Protein AF-A0A5C6ZM69-F1 (afdb_monomer_lite)

Foldseek 3Di:
DPPPPPPCVPCVPDDDDDCVVVPPPVVVVVVVVVLVVVCVVPCVPDDPVCVVVSVVVVCLCVVCVVPVVCSVVVVVVCVVPPD

Sequence (83 aa):
MERIYTSEKKFLKLKQMTSEDGKNFKELHIHIMNIKGWLRGIHHHYSKEHMQNYLDEYHFRYNRRSNRDTIFDVLIRTMVHYK

Organism: NCBI:txid291179

Secondary structure (DSSP, 8-state):
--SSTTSTTT-TTPPP---GGGTTTHHHHHHHHHHHHHHHHH-SS--GGGHHHHHHHHHHHHHTTT-GGGHHHHHHHHHHT--

Radius of gyration: 16.9 Å; chains: 1; bounding box: 38×36×45 Å

Structure (mmCIF, N/CA/C/O backbone):
data_AF-A0A5C6ZM69-F1
#
_entry.id   AF-A0A5C6ZM69-F1
#
loop_
_atom_site.group_PDB
_atom_site.id
_atom_site.type_symbol
_atom_site.label_atom_id
_atom_site.label_alt_id
_atom_site.label_comp_id
_atom_site.label_asym_id
_atom_site.label_entity_id
_atom_site.label_seq_id
_atom_site.pdbx_PDB_ins_code
_atom_site.Cartn_x
_atom_site.Cartn_y
_atom_site.Cartn_z
_atom_site.occupancy
_atom_site.B_iso_or_equiv
_atom_site.auth_seq_id
_atom_site.auth_comp_id
_atom_site.auth_asym_id
_atom_site.auth_atom_id
_atom_site.pdbx_PDB_model_num
ATOM 1 N N . MET A 1 1 ? -9.629 21.768 13.329 1.00 41.56 1 MET A N 1
ATOM 2 C CA . MET A 1 1 ? -10.920 21.280 13.862 1.00 41.56 1 MET A CA 1
ATOM 3 C C . MET A 1 1 ? -11.967 20.966 12.782 1.00 41.56 1 MET A C 1
ATOM 5 O O . MET A 1 1 ? -12.9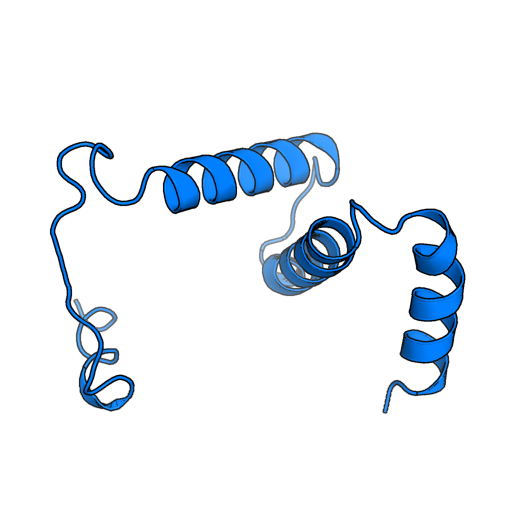75 20.377 13.128 1.00 41.56 1 MET A O 1
ATOM 9 N N . GLU A 1 2 ? -11.731 21.226 11.485 1.00 36.50 2 GLU A N 1
ATOM 10 C CA . GLU A 1 2 ? -12.747 20.985 10.430 1.00 36.50 2 GLU A CA 1
ATOM 11 C C . GLU A 1 2 ? -12.688 19.622 9.709 1.00 36.50 2 GLU A C 1
ATOM 13 O O . GLU A 1 2 ? -13.644 19.250 9.040 1.00 36.50 2 GLU A O 1
ATOM 18 N N . ARG A 1 3 ? -11.613 18.826 9.827 1.00 41.69 3 ARG A N 1
ATOM 19 C CA . ARG A 1 3 ? -11.491 17.578 9.033 1.00 41.69 3 ARG A CA 1
ATOM 20 C C . ARG A 1 3 ? -12.238 16.361 9.590 1.00 41.69 3 ARG A C 1
ATOM 22 O O . ARG A 1 3 ? -12.385 15.380 8.871 1.00 41.69 3 ARG A O 1
ATOM 29 N N . ILE A 1 4 ? -12.694 16.403 10.843 1.00 47.31 4 ILE A N 1
ATOM 30 C CA . ILE A 1 4 ? -13.329 15.248 11.506 1.00 47.31 4 ILE A CA 1
ATOM 31 C C . ILE A 1 4 ? -14.823 15.140 11.127 1.00 47.31 4 ILE A C 1
ATOM 33 O O . ILE A 1 4 ? -15.344 14.038 10.972 1.00 47.31 4 ILE A O 1
ATOM 37 N N . TYR A 1 5 ? -15.489 16.269 10.859 1.00 46.16 5 TYR A N 1
ATOM 38 C CA . TYR A 1 5 ? -16.944 16.340 10.658 1.00 46.16 5 TYR A CA 1
ATOM 39 C C . TYR A 1 5 ? -17.451 15.866 9.281 1.00 46.16 5 TYR A C 1
ATOM 41 O O . TYR A 1 5 ? -18.638 15.595 9.119 1.00 46.16 5 TYR A O 1
ATOM 49 N N . THR A 1 6 ? -16.583 15.713 8.276 1.00 43.47 6 THR A N 1
ATOM 50 C CA . THR A 1 6 ? -17.014 15.382 6.899 1.00 43.47 6 THR A CA 1
ATOM 51 C C . THR A 1 6 ? -17.311 13.885 6.678 1.00 43.47 6 THR A C 1
ATOM 53 O O . THR A 1 6 ? -17.870 13.516 5.645 1.00 43.47 6 THR A O 1
ATOM 56 N N . SER A 1 7 ? -16.979 12.994 7.623 1.00 55.31 7 SER A N 1
ATOM 57 C CA . SER A 1 7 ? -17.095 11.535 7.416 1.00 55.31 7 SER A CA 1
ATOM 58 C C . SER A 1 7 ? -18.506 10.957 7.617 1.00 55.31 7 SER A C 1
ATOM 60 O O . SER A 1 7 ? -18.857 9.966 6.975 1.00 55.31 7 SER A O 1
ATOM 62 N N . GLU A 1 8 ? -19.341 11.582 8.450 1.00 54.16 8 GLU A N 1
ATOM 63 C CA . GLU A 1 8 ? -20.586 10.962 8.930 1.00 54.16 8 GLU A CA 1
ATOM 64 C C . GLU A 1 8 ? -21.680 10.868 7.858 1.00 54.16 8 GLU A C 1
ATOM 66 O O . GLU A 1 8 ? -22.418 9.886 7.802 1.00 54.16 8 GLU A O 1
ATOM 71 N N . LYS A 1 9 ? -21.756 11.835 6.935 1.00 58.06 9 LYS A N 1
ATOM 72 C CA . LYS A 1 9 ? -22.804 11.850 5.896 1.00 58.06 9 LYS A CA 1
ATOM 73 C C . LYS A 1 9 ? -22.601 10.817 4.784 1.00 58.06 9 LYS A C 1
ATOM 75 O O . LYS A 1 9 ? -23.557 10.497 4.084 1.00 58.06 9 LYS A O 1
ATOM 80 N N . LYS A 1 10 ? -21.379 10.308 4.587 1.00 65.06 10 LYS A N 1
ATOM 81 C CA . LYS A 1 10 ? -21.033 9.470 3.421 1.00 65.06 10 LYS A CA 1
ATOM 82 C C . LYS A 1 10 ? -21.029 7.967 3.716 1.00 65.06 10 LYS A C 1
ATOM 84 O O . LYS A 1 10 ? -21.096 7.172 2.784 1.00 65.06 10 LYS A O 1
ATOM 89 N N . PHE A 1 11 ? -21.006 7.571 4.990 1.00 74.31 11 PHE A N 1
ATOM 90 C CA . PHE A 1 11 ? -20.935 6.168 5.402 1.00 74.31 11 PHE A CA 1
ATOM 91 C C . PHE A 1 11 ? -21.904 5.868 6.552 1.00 74.31 11 PHE A C 1
ATOM 93 O O . PHE A 1 11 ? -21.497 5.554 7.665 1.00 74.31 11 PHE A O 1
ATOM 100 N N . LEU A 1 12 ? -23.206 5.905 6.254 1.00 75.12 12 LEU A N 1
ATOM 101 C CA . LEU A 1 12 ? -24.307 5.718 7.217 1.00 75.12 12 LEU A CA 1
ATOM 102 C C . LEU A 1 12 ? -24.245 4.408 8.032 1.00 75.12 12 LEU A C 1
ATOM 104 O O . LEU A 1 12 ? -24.868 4.311 9.083 1.00 75.12 12 LEU A O 1
ATOM 108 N N . LYS A 1 13 ? -23.522 3.387 7.551 1.00 83.38 13 LYS A N 1
ATOM 109 C CA . LYS A 1 13 ? -23.374 2.078 8.218 1.00 83.38 13 LYS A CA 1
ATOM 110 C C . LYS A 1 13 ? -22.033 1.897 8.938 1.00 83.38 13 LYS A C 1
ATOM 112 O O . LYS A 1 13 ? -21.769 0.815 9.460 1.00 83.38 13 LYS A O 1
ATOM 117 N N . LEU A 1 14 ? -21.166 2.908 8.937 1.00 82.69 14 LEU A N 1
ATOM 118 C CA . LEU A 1 14 ? -19.842 2.801 9.537 1.00 82.69 14 LEU A CA 1
ATOM 119 C C . LEU A 1 14 ? -19.938 2.982 11.052 1.00 82.69 14 LEU A C 1
ATOM 121 O O . LEU A 1 14 ? -20.329 4.037 11.542 1.00 82.69 14 LEU A O 1
ATOM 125 N N . LYS A 1 15 ? -19.565 1.943 11.799 1.00 82.50 15 LYS A N 1
ATOM 126 C CA . LYS A 1 15 ? -19.428 2.022 13.254 1.00 82.50 15 LYS A CA 1
ATOM 127 C C . LYS A 1 15 ? -18.024 2.516 13.586 1.00 82.50 15 LYS A C 1
ATOM 129 O O . LYS A 1 15 ? -17.046 1.874 13.210 1.00 82.50 15 LYS A O 1
ATOM 134 N N . GLN A 1 16 ? -17.928 3.646 14.279 1.00 81.81 16 GLN A N 1
ATOM 135 C CA . GLN A 1 16 ? -16.665 4.107 14.848 1.00 81.81 16 GLN A CA 1
ATOM 136 C C . GLN A 1 16 ? -16.431 3.402 16.185 1.00 81.81 16 GLN A C 1
ATOM 138 O O . GLN A 1 16 ? -17.348 3.260 16.991 1.00 81.81 16 GLN A O 1
ATOM 143 N N . MET A 1 17 ? -15.201 2.959 16.416 1.00 86.31 17 MET A N 1
ATOM 144 C CA . MET A 1 17 ? -14.760 2.383 17.685 1.00 86.31 17 MET A CA 1
ATOM 145 C C . MET A 1 17 ? -13.360 2.904 18.000 1.00 86.31 17 MET A C 1
ATOM 147 O O . MET A 1 17 ? -12.609 3.280 17.096 1.00 86.31 17 MET A O 1
ATOM 151 N N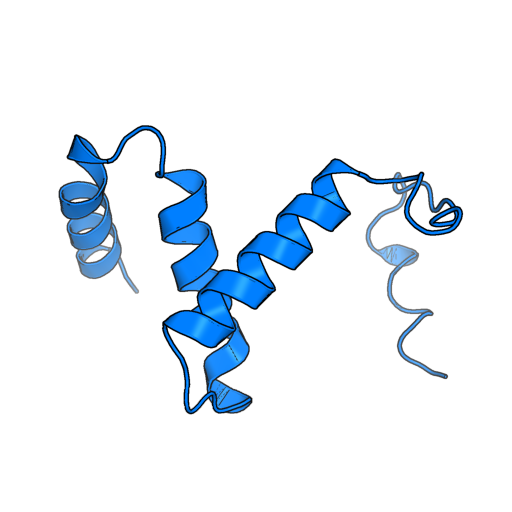 . THR A 1 18 ? -13.025 2.969 19.284 1.00 86.06 18 THR A N 1
ATOM 152 C CA . THR A 1 18 ? -11.715 3.433 19.743 1.00 86.06 18 THR A CA 1
ATOM 153 C C . THR A 1 18 ? -10.628 2.435 19.340 1.00 86.06 18 THR A C 1
ATOM 155 O O . THR A 1 18 ? -10.892 1.249 19.150 1.00 86.06 18 THR A O 1
ATOM 158 N N . SER A 1 19 ? -9.386 2.896 19.187 1.00 80.31 19 SER A N 1
ATOM 159 C CA . SER A 1 19 ? -8.274 2.014 18.804 1.00 80.31 19 SER A CA 1
ATOM 160 C C . SER A 1 19 ? -7.828 1.072 19.928 1.00 80.31 19 SER A C 1
ATOM 162 O O . SER A 1 19 ? -7.167 0.080 19.637 1.00 80.31 19 SER A O 1
ATOM 164 N N . GLU A 1 20 ? -8.167 1.374 21.188 1.00 89.62 20 GLU A N 1
ATOM 165 C CA . GLU A 1 20 ? -7.710 0.642 22.383 1.00 89.62 20 GLU A CA 1
ATOM 166 C C . GLU A 1 20 ? -6.198 0.361 22.353 1.00 89.62 20 GLU A C 1
ATOM 168 O O . GLU A 1 20 ? -5.769 -0.789 22.365 1.00 89.62 20 GLU A O 1
ATOM 173 N N . ASP A 1 21 ? -5.375 1.406 22.226 1.00 82.69 21 ASP A N 1
ATOM 174 C CA . ASP A 1 21 ? -3.910 1.292 22.090 1.00 82.69 21 ASP A CA 1
ATOM 175 C C . ASP A 1 21 ? -3.456 0.380 20.935 1.00 82.69 21 ASP A C 1
ATOM 177 O O . ASP A 1 21 ? -2.399 -0.248 20.969 1.00 82.69 21 ASP A O 1
ATOM 181 N N . GLY A 1 22 ? -4.279 0.292 19.891 1.00 77.06 22 GLY A N 1
ATOM 182 C CA . GLY A 1 22 ? -4.060 -0.568 18.732 1.00 77.06 22 GLY A CA 1
ATOM 183 C C . GLY A 1 22 ? -4.405 -2.041 18.950 1.00 77.06 22 GLY A C 1
ATOM 184 O O . GLY A 1 22 ? -4.103 -2.878 18.095 1.00 77.06 22 GLY A O 1
ATOM 185 N N . LYS A 1 23 ? -5.064 -2.380 20.068 1.00 85.94 23 LYS A N 1
ATOM 186 C CA . LYS A 1 23 ? -5.689 -3.698 20.265 1.00 85.94 23 LYS A CA 1
ATOM 187 C C . LYS A 1 23 ? -6.845 -3.900 19.292 1.00 85.94 23 LYS A C 1
ATOM 189 O O . LYS A 1 23 ? -7.011 -5.007 18.772 1.00 85.94 23 LYS A O 1
ATOM 194 N N . ASN A 1 24 ? -7.589 -2.832 19.010 1.00 89.12 24 ASN A N 1
ATOM 195 C CA . ASN A 1 24 ? -8.597 -2.819 17.963 1.00 89.12 24 ASN A CA 1
ATOM 196 C C . ASN A 1 24 ? -7.934 -2.604 16.596 1.00 89.12 24 ASN A C 1
ATOM 198 O O . ASN A 1 24 ? -6.936 -1.901 16.472 1.00 89.12 24 ASN A O 1
ATOM 202 N N . PHE A 1 25 ? -8.503 -3.214 15.552 1.00 88.56 25 PHE A N 1
ATOM 203 C CA . PHE A 1 25 ? -8.032 -3.096 14.163 1.00 88.56 25 PHE A CA 1
ATOM 204 C C . PHE A 1 25 ? -6.600 -3.602 13.895 1.00 88.56 25 PHE A C 1
ATOM 206 O O . PHE A 1 25 ? -5.857 -2.996 13.124 1.00 88.56 25 PHE A O 1
ATOM 213 N N . LYS A 1 26 ? -6.207 -4.743 14.475 1.00 90.94 26 LYS A N 1
ATOM 214 C CA . LYS A 1 26 ? -4.868 -5.346 14.285 1.00 90.94 26 LYS A CA 1
ATOM 215 C C . LYS A 1 26 ? -4.427 -5.426 12.818 1.00 90.94 26 LYS A C 1
ATOM 217 O O . LYS A 1 26 ? -3.318 -5.017 12.486 1.00 90.94 26 LYS A O 1
ATOM 222 N N . GLU A 1 27 ? -5.317 -5.871 11.935 1.00 91.31 27 GLU A N 1
ATOM 223 C CA . GLU A 1 27 ? -5.035 -5.962 10.496 1.00 91.31 27 GLU A CA 1
ATOM 224 C C . GLU A 1 27 ? -4.731 -4.598 9.869 1.00 91.31 27 GLU A C 1
ATOM 226 O O . GLU A 1 27 ? -3.823 -4.473 9.048 1.00 91.31 27 GLU A O 1
ATOM 231 N N . LEU A 1 28 ? -5.436 -3.547 10.297 1.00 90.94 28 LEU A N 1
ATOM 232 C CA . LEU A 1 28 ? -5.173 -2.184 9.843 1.00 90.94 28 LEU A CA 1
ATOM 233 C C . LEU A 1 28 ? -3.803 -1.704 10.326 1.00 90.94 28 LEU A C 1
ATOM 235 O O . LEU A 1 28 ? -3.060 -1.104 9.552 1.00 90.94 28 LEU A O 1
ATOM 239 N N . HIS A 1 29 ? -3.441 -1.994 11.577 1.00 91.12 29 HIS A N 1
ATOM 240 C CA . HIS A 1 29 ? -2.117 -1.669 12.105 1.00 91.12 29 HIS A CA 1
ATOM 241 C C . HIS A 1 29 ? -1.005 -2.350 11.304 1.00 91.12 29 HIS A C 1
ATOM 243 O O . HIS A 1 29 ? -0.065 -1.676 10.877 1.00 91.12 29 HIS A O 1
ATOM 249 N N . ILE A 1 30 ? -1.148 -3.648 11.025 1.00 93.44 30 ILE A N 1
ATOM 250 C CA . ILE A 1 30 ? -0.215 -4.408 10.183 1.00 93.44 30 ILE A CA 1
ATOM 251 C C . ILE A 1 30 ? -0.135 -3.789 8.784 1.00 93.44 30 ILE A C 1
ATOM 253 O O . ILE A 1 30 ? 0.957 -3.575 8.254 1.00 93.44 30 ILE A O 1
ATOM 257 N N . HIS A 1 31 ? -1.277 -3.443 8.190 1.00 94.12 31 HIS A N 1
ATOM 258 C CA . HIS A 1 31 ? -1.329 -2.833 6.867 1.00 94.12 31 HIS A CA 1
ATOM 259 C C . HIS A 1 31 ? -0.602 -1.478 6.822 1.00 94.12 31 HIS A C 1
ATOM 261 O O . HIS A 1 31 ? 0.241 -1.255 5.952 1.00 94.12 31 HIS A O 1
ATOM 267 N N . ILE A 1 32 ? -0.835 -0.608 7.810 1.00 93.00 32 ILE A N 1
ATOM 268 C CA . ILE A 1 32 ? -0.154 0.689 7.940 1.00 93.00 32 ILE A CA 1
ATOM 269 C C . ILE A 1 32 ? 1.356 0.502 8.125 1.00 93.00 32 ILE A C 1
ATOM 271 O O . ILE A 1 32 ? 2.144 1.226 7.514 1.00 93.00 32 ILE A O 1
ATOM 275 N N . MET A 1 33 ? 1.780 -0.453 8.957 1.00 94.31 33 MET A N 1
ATOM 276 C CA . MET A 1 33 ? 3.201 -0.752 9.158 1.00 94.31 33 MET A CA 1
ATOM 277 C C . MET A 1 33 ? 3.867 -1.218 7.860 1.00 94.31 33 MET A C 1
ATOM 279 O O . MET A 1 33 ? 4.948 -0.734 7.526 1.00 94.31 33 MET A O 1
ATOM 283 N N . ASN A 1 34 ? 3.200 -2.079 7.088 1.00 95.00 34 ASN A N 1
ATOM 284 C CA . ASN A 1 34 ? 3.709 -2.553 5.802 1.00 95.00 34 ASN A CA 1
ATOM 285 C C . ASN A 1 34 ? 3.842 -1.421 4.772 1.00 95.00 34 ASN A C 1
ATOM 287 O O . ASN A 1 34 ? 4.851 -1.363 4.071 1.00 95.00 34 ASN A O 1
ATOM 291 N N . ILE A 1 35 ? 2.868 -0.504 4.695 1.00 94.56 35 ILE A N 1
ATOM 292 C CA . ILE A 1 35 ? 2.953 0.681 3.823 1.00 94.56 35 ILE A CA 1
ATOM 293 C C . ILE A 1 35 ? 4.144 1.554 4.229 1.00 94.56 35 ILE A C 1
ATOM 295 O O . ILE A 1 35 ? 4.951 1.928 3.380 1.00 94.56 35 ILE A O 1
ATOM 299 N N . LYS A 1 36 ? 4.294 1.851 5.529 1.00 92.25 36 LYS A N 1
ATOM 300 C CA . LYS A 1 36 ? 5.407 2.668 6.044 1.00 92.25 36 LYS A CA 1
ATOM 301 C C . LYS A 1 36 ? 6.768 2.044 5.733 1.00 92.25 36 LYS A C 1
ATOM 303 O O . LYS A 1 36 ? 7.674 2.755 5.303 1.00 92.25 36 LYS A O 1
ATOM 308 N N . GLY A 1 37 ? 6.906 0.734 5.946 1.00 93.75 37 GLY A N 1
ATOM 309 C CA . GLY A 1 37 ? 8.132 -0.005 5.650 1.00 93.75 37 GLY A CA 1
ATOM 310 C C . GLY A 1 37 ? 8.471 0.017 4.161 1.00 93.75 37 GLY A C 1
ATOM 311 O O . GLY A 1 37 ? 9.601 0.328 3.794 1.00 93.75 37 GLY A O 1
ATOM 312 N N . TRP A 1 38 ? 7.479 -0.229 3.302 1.00 93.00 38 TRP A N 1
ATOM 313 C CA . TRP A 1 38 ? 7.660 -0.174 1.853 1.00 93.00 38 TRP A CA 1
ATOM 314 C C . TRP A 1 38 ? 8.052 1.226 1.365 1.00 93.00 38 TRP A C 1
ATOM 316 O O . TRP A 1 38 ? 9.038 1.365 0.643 1.00 93.00 38 TRP A O 1
ATOM 326 N N . LEU A 1 39 ? 7.344 2.265 1.819 1.00 91.38 39 LEU A N 1
ATOM 327 C CA . LEU A 1 39 ? 7.619 3.650 1.438 1.00 91.38 39 LEU A CA 1
ATOM 328 C C . LEU A 1 39 ? 9.043 4.060 1.834 1.00 91.38 39 LEU A C 1
ATOM 330 O O . LEU A 1 39 ? 9.758 4.657 1.034 1.00 91.38 39 LEU A O 1
ATOM 334 N N . ARG A 1 40 ? 9.477 3.693 3.048 1.00 89.56 40 ARG A N 1
ATOM 335 C CA . ARG A 1 40 ? 10.824 4.004 3.545 1.00 89.56 40 ARG A CA 1
ATOM 336 C C . ARG A 1 40 ? 11.930 3.259 2.794 1.00 89.56 40 ARG A C 1
ATOM 338 O O . ARG A 1 40 ? 13.045 3.765 2.777 1.00 89.56 40 ARG A O 1
ATOM 345 N N . GLY A 1 41 ? 11.642 2.086 2.227 1.00 89.69 41 GLY A N 1
ATOM 346 C CA . GLY A 1 41 ? 12.617 1.273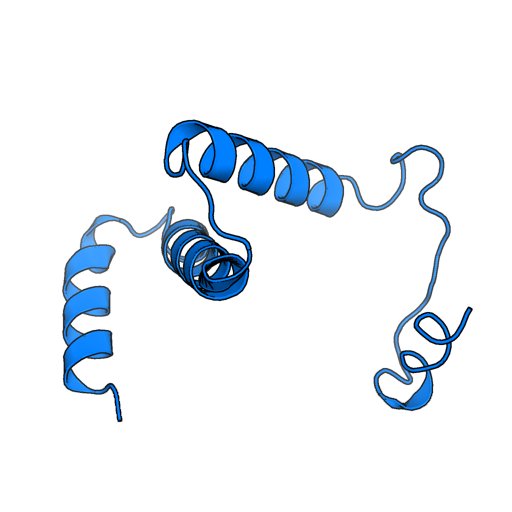 1.494 1.00 89.69 41 GLY A CA 1
ATOM 347 C C . GLY A 1 41 ? 12.722 1.584 -0.001 1.00 89.69 41 GLY A C 1
ATOM 348 O O . GLY A 1 41 ? 13.788 1.405 -0.572 1.00 89.69 41 GLY A O 1
ATOM 349 N N . ILE A 1 42 ? 11.639 2.033 -0.643 1.00 86.69 42 ILE A N 1
ATOM 350 C CA . ILE A 1 42 ? 11.625 2.317 -2.091 1.00 86.69 42 ILE A CA 1
ATOM 351 C C . ILE A 1 42 ? 11.776 3.813 -2.378 1.00 86.69 42 ILE A C 1
ATOM 353 O O . ILE A 1 42 ? 12.556 4.209 -3.241 1.00 86.69 42 ILE A O 1
ATOM 357 N N . HIS A 1 43 ? 11.069 4.664 -1.635 1.00 83.62 43 HIS A N 1
ATOM 358 C CA . HIS A 1 43 ? 11.008 6.103 -1.891 1.00 83.62 43 HIS A CA 1
ATOM 359 C C . HIS A 1 43 ? 11.779 6.881 -0.816 1.00 83.62 43 HIS A C 1
ATOM 361 O O . HIS A 1 43 ? 11.207 7.668 -0.060 1.00 83.62 43 HIS A O 1
ATOM 367 N N . HIS A 1 44 ? 13.100 6.672 -0.745 1.00 71.56 44 HIS A N 1
ATOM 368 C CA . HIS A 1 44 ? 13.981 7.352 0.219 1.00 71.56 44 HIS A CA 1
ATOM 369 C C . HIS A 1 44 ? 13.893 8.891 0.152 1.00 71.56 44 HIS A C 1
ATOM 371 O O . HIS A 1 44 ? 14.020 9.558 1.180 1.00 71.56 44 HIS A O 1
ATOM 377 N N . HIS A 1 45 ? 13.593 9.442 -1.029 1.00 74.69 45 HIS A N 1
ATOM 378 C CA . HIS A 1 45 ? 13.273 10.853 -1.253 1.00 74.69 45 HIS A CA 1
ATOM 379 C C . HIS A 1 45 ? 11.807 10.992 -1.679 1.00 74.69 45 HIS A C 1
ATOM 381 O O . HIS A 1 45 ? 11.500 11.151 -2.858 1.00 74.69 45 HIS A O 1
ATOM 387 N N . TYR A 1 46 ? 10.881 10.875 -0.726 1.00 71.38 46 TYR A N 1
ATOM 388 C CA . TYR A 1 46 ? 9.458 11.020 -1.026 1.00 71.38 46 TYR A CA 1
ATOM 389 C C . TYR A 1 46 ? 9.079 12.505 -1.141 1.00 71.38 46 TYR A C 1
ATOM 391 O O . TYR A 1 46 ? 9.328 13.298 -0.232 1.00 71.38 46 TYR A O 1
ATOM 399 N N . SER A 1 47 ? 8.428 12.880 -2.244 1.00 80.25 47 SER A N 1
ATOM 400 C CA . SER A 1 47 ? 7.692 14.146 -2.331 1.00 80.25 47 SER A CA 1
ATOM 401 C C . SER A 1 47 ? 6.253 13.918 -1.880 1.00 80.25 47 SER A C 1
ATOM 403 O O . SER A 1 47 ? 5.627 12.918 -2.242 1.00 80.25 47 SER A O 1
ATOM 405 N N . LYS A 1 48 ? 5.693 14.861 -1.113 1.00 83.31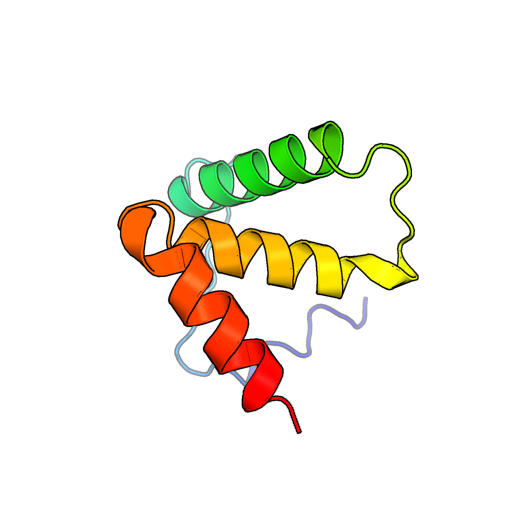 48 LYS A N 1
ATOM 406 C CA . LYS A 1 48 ? 4.264 14.832 -0.754 1.00 83.31 48 LYS A CA 1
ATOM 407 C C . LYS A 1 48 ? 3.368 14.874 -1.995 1.00 83.31 48 LYS A C 1
ATOM 409 O O . LYS A 1 48 ? 2.274 14.323 -1.955 1.00 83.31 48 LYS A O 1
ATOM 414 N N . GLU A 1 49 ? 3.850 15.470 -3.083 1.00 88.69 49 GLU A N 1
ATOM 415 C CA . GLU A 1 49 ? 3.133 15.598 -4.357 1.00 88.69 49 GLU A CA 1
ATOM 416 C C . GLU A 1 49 ? 2.882 14.246 -5.036 1.00 88.69 49 GLU A C 1
ATOM 418 O O . GLU A 1 49 ? 1.923 14.100 -5.786 1.00 88.69 49 GLU A O 1
ATOM 423 N N . HIS A 1 50 ? 3.695 13.231 -4.734 1.00 88.25 50 HIS A N 1
ATOM 424 C CA . HIS A 1 50 ? 3.584 11.897 -5.330 1.00 88.25 50 HIS A CA 1
ATOM 425 C C . HIS A 1 50 ? 2.990 10.853 -4.379 1.00 88.25 50 HIS A C 1
ATOM 427 O O . HIS A 1 50 ? 2.912 9.680 -4.734 1.00 88.25 50 HIS A O 1
ATOM 433 N N . MET A 1 51 ? 2.541 11.257 -3.184 1.00 90.12 51 MET A N 1
ATOM 434 C CA . MET A 1 51 ? 2.061 10.324 -2.159 1.00 90.12 51 MET A CA 1
ATOM 435 C C . MET A 1 51 ? 0.934 9.420 -2.667 1.00 90.12 51 MET A C 1
ATOM 437 O O . MET A 1 51 ? 0.944 8.225 -2.390 1.00 90.12 51 MET A O 1
ATOM 441 N N . GLN A 1 52 ? -0.017 9.970 -3.427 1.00 91.19 52 GLN A N 1
ATOM 442 C CA . GLN A 1 52 ? -1.112 9.168 -3.970 1.00 91.19 52 GLN A CA 1
ATOM 443 C C . GLN A 1 52 ? -0.596 8.116 -4.958 1.00 91.19 52 GLN A C 1
ATOM 445 O O . GLN A 1 52 ? -0.947 6.952 -4.820 1.00 91.19 52 GLN A O 1
ATOM 450 N N . ASN A 1 53 ? 0.319 8.486 -5.857 1.00 91.50 53 ASN A N 1
ATOM 451 C CA . ASN A 1 53 ? 0.918 7.550 -6.812 1.00 91.50 53 ASN A CA 1
ATOM 452 C C . ASN A 1 53 ? 1.683 6.422 -6.100 1.00 91.50 53 ASN A C 1
ATOM 454 O O . ASN A 1 53 ? 1.582 5.265 -6.498 1.00 91.50 53 ASN A O 1
ATOM 458 N N . TYR A 1 54 ? 2.402 6.732 -5.014 1.00 92.50 54 TYR A N 1
ATOM 459 C CA . TYR A 1 54 ? 3.075 5.713 -4.200 1.00 92.50 54 TYR A CA 1
ATOM 460 C C . TYR A 1 54 ? 2.077 4.757 -3.546 1.00 92.50 54 TYR A C 1
ATOM 462 O O . TYR A 1 54 ? 2.301 3.548 -3.504 1.00 92.50 54 TYR A O 1
ATOM 470 N N . LEU A 1 55 ? 0.957 5.279 -3.040 1.00 93.31 55 LEU A N 1
ATOM 471 C CA . LEU A 1 55 ? -0.105 4.436 -2.503 1.00 93.31 55 LEU A CA 1
ATOM 472 C C . LEU A 1 55 ? -0.727 3.574 -3.603 1.00 93.31 55 LEU A C 1
ATOM 474 O O . LEU A 1 55 ? -0.924 2.383 -3.379 1.00 93.31 55 LEU A O 1
ATOM 478 N N . ASP A 1 56 ? -1.004 4.127 -4.777 1.00 93.19 56 ASP A N 1
ATOM 479 C CA . ASP A 1 56 ? -1.590 3.381 -5.890 1.00 93.19 56 ASP A CA 1
ATOM 480 C C . ASP A 1 56 ? -0.662 2.239 -6.334 1.00 93.19 56 ASP A C 1
ATOM 482 O O . ASP A 1 56 ? -1.110 1.099 -6.490 1.00 93.19 56 ASP A O 1
ATOM 486 N N . GLU A 1 57 ? 0.647 2.495 -6.418 1.00 92.62 57 GLU A N 1
ATOM 487 C CA . GLU A 1 57 ? 1.660 1.473 -6.694 1.00 92.62 57 GLU A CA 1
ATOM 488 C C . GLU A 1 57 ? 1.703 0.399 -5.596 1.00 92.62 57 GLU A C 1
ATOM 490 O O . GLU A 1 57 ? 1.684 -0.806 -5.883 1.00 92.62 57 GLU A O 1
ATOM 495 N N . TYR A 1 58 ? 1.721 0.814 -4.325 1.00 94.56 58 TYR A N 1
ATOM 496 C CA . TYR A 1 58 ? 1.698 -0.115 -3.201 1.00 94.56 58 TYR A CA 1
ATOM 497 C C . TYR A 1 58 ? 0.485 -1.042 -3.278 1.00 94.56 58 TYR A C 1
ATOM 499 O O . TYR A 1 58 ? 0.645 -2.260 -3.186 1.00 94.56 58 TYR A O 1
ATOM 507 N N . HIS A 1 59 ? -0.717 -0.495 -3.480 1.00 94.06 59 HIS A N 1
ATOM 508 C CA . HIS A 1 59 ? -1.948 -1.279 -3.549 1.00 94.06 59 HIS A CA 1
ATOM 509 C C . HIS A 1 59 ? -1.988 -2.166 -4.792 1.00 94.06 59 HIS A C 1
ATOM 511 O O . HIS A 1 59 ? -2.427 -3.315 -4.701 1.00 94.06 59 HIS A O 1
ATOM 517 N N . PHE A 1 60 ? -1.480 -1.692 -5.934 1.00 93.25 60 PHE A N 1
ATOM 518 C CA . PHE A 1 60 ? -1.348 -2.510 -7.137 1.00 93.25 60 PHE A CA 1
ATOM 519 C C . PHE A 1 60 ? -0.536 -3.782 -6.857 1.00 93.25 60 PHE A C 1
ATOM 521 O O . PHE A 1 60 ? -0.990 -4.884 -7.188 1.00 93.25 60 PHE A O 1
ATOM 528 N N . ARG A 1 61 ? 0.615 -3.637 -6.186 1.00 92.00 61 ARG A N 1
ATOM 529 C CA . ARG A 1 61 ? 1.504 -4.745 -5.801 1.00 92.00 61 ARG A CA 1
ATOM 530 C C . ARG A 1 61 ? 0.906 -5.605 -4.688 1.00 92.00 61 ARG A C 1
ATOM 532 O O . ARG A 1 61 ? 0.911 -6.829 -4.791 1.00 92.00 61 ARG A O 1
ATOM 539 N N . TYR A 1 62 ? 0.372 -4.981 -3.639 1.00 93.25 62 TYR A N 1
ATOM 540 C CA . TYR A 1 62 ? -0.201 -5.657 -2.474 1.00 93.25 62 TYR A CA 1
ATOM 541 C C . TYR A 1 62 ? -1.362 -6.573 -2.868 1.00 93.25 62 TYR A C 1
ATOM 543 O O . TYR A 1 62 ? -1.368 -7.745 -2.495 1.00 93.25 62 TYR A O 1
ATOM 551 N N . ASN A 1 63 ? -2.294 -6.075 -3.687 1.00 92.19 63 ASN A N 1
ATOM 552 C CA . ASN A 1 63 ? -3.474 -6.825 -4.125 1.00 92.19 63 ASN A CA 1
ATOM 553 C C . ASN A 1 63 ? -3.135 -7.999 -5.056 1.00 92.19 63 ASN A C 1
ATOM 555 O O . ASN A 1 63 ? -3.947 -8.901 -5.224 1.00 92.19 63 ASN A O 1
ATOM 559 N N . ARG A 1 64 ? -1.940 -8.002 -5.661 1.00 91.75 64 ARG A N 1
ATOM 560 C CA . ARG A 1 64 ? -1.484 -9.032 -6.612 1.00 91.75 64 ARG A CA 1
ATOM 561 C C . ARG A 1 64 ? -0.343 -9.891 -6.077 1.00 91.75 64 ARG A C 1
ATOM 563 O O . ARG A 1 64 ? 0.181 -10.733 -6.800 1.00 91.75 64 ARG A O 1
ATOM 570 N N . ARG A 1 65 ? 0.038 -9.724 -4.807 1.00 89.31 65 ARG A N 1
ATOM 571 C CA . ARG A 1 65 ? 1.198 -10.403 -4.205 1.00 89.31 65 ARG A CA 1
ATOM 572 C C . ARG A 1 65 ? 1.110 -11.933 -4.231 1.00 89.31 65 ARG A C 1
ATOM 574 O O . ARG A 1 65 ? 2.147 -12.584 -4.216 1.00 89.31 65 ARG A O 1
ATOM 581 N N . SER A 1 66 ? -0.101 -12.492 -4.259 1.00 91.12 66 SER A N 1
ATOM 582 C CA . SER A 1 66 ? -0.356 -13.935 -4.360 1.00 91.12 66 SER A CA 1
ATOM 583 C C . SER A 1 66 ? -0.327 -14.463 -5.797 1.00 91.12 66 SER A C 1
ATOM 585 O O . SER A 1 66 ? -0.205 -15.665 -5.990 1.00 91.12 66 SER A O 1
ATOM 587 N N . ASN A 1 67 ? -0.415 -13.584 -6.802 1.00 91.50 67 ASN A N 1
ATOM 588 C CA . ASN A 1 67 ? -0.593 -13.936 -8.214 1.00 91.50 67 ASN A CA 1
ATOM 589 C C . ASN A 1 67 ? 0.511 -13.287 -9.068 1.00 91.50 67 ASN A C 1
ATOM 591 O O . ASN A 1 67 ? 0.238 -12.647 -10.090 1.00 91.50 67 ASN A O 1
ATOM 595 N N . ARG A 1 68 ? 1.768 -13.405 -8.617 1.00 87.19 68 ARG A N 1
ATOM 596 C CA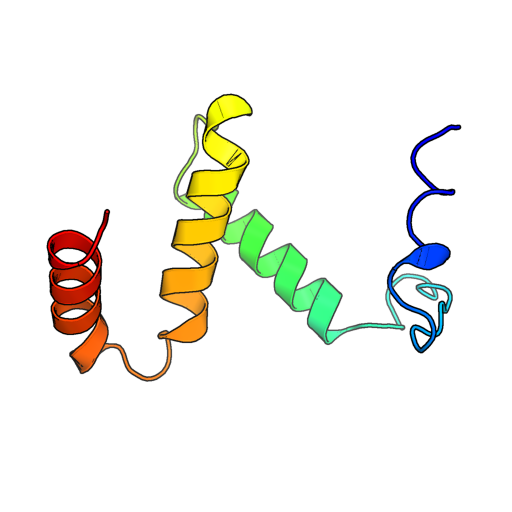 . ARG A 1 68 ? 2.905 -12.677 -9.205 1.00 87.19 68 ARG A CA 1
ATOM 597 C C . ARG A 1 68 ? 3.148 -13.006 -10.673 1.00 87.19 68 ARG A C 1
ATOM 599 O O . ARG A 1 68 ? 3.535 -12.107 -11.407 1.00 87.19 68 ARG A O 1
ATOM 606 N N . ASP A 1 69 ? 2.832 -14.218 -11.112 1.00 92.81 69 ASP A N 1
ATOM 607 C CA . ASP A 1 69 ? 3.039 -14.646 -12.503 1.00 92.81 69 ASP A CA 1
ATOM 608 C C . ASP A 1 69 ? 2.228 -13.813 -13.509 1.00 92.81 69 ASP A C 1
ATOM 610 O O . ASP A 1 69 ? 2.615 -13.658 -14.661 1.00 92.81 69 ASP A O 1
ATOM 614 N N . THR A 1 70 ? 1.122 -13.213 -13.059 1.00 93.38 70 THR A N 1
ATOM 615 C CA . THR A 1 70 ? 0.232 -12.401 -13.907 1.00 93.38 70 THR A CA 1
ATOM 616 C C . THR A 1 70 ? 0.464 -10.898 -13.770 1.00 93.38 70 THR A C 1
ATOM 618 O O . THR A 1 70 ? -0.157 -10.111 -14.481 1.00 93.38 70 THR A O 1
ATOM 621 N N . ILE A 1 71 ? 1.348 -10.46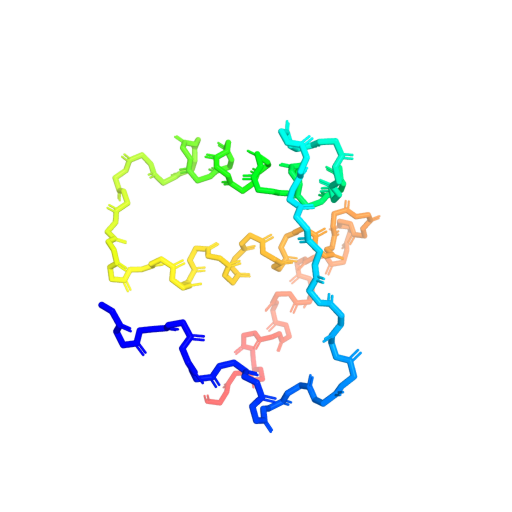2 -12.863 1.00 93.25 71 ILE A N 1
ATOM 622 C CA . ILE A 1 71 ? 1.466 -9.039 -12.512 1.00 93.25 71 ILE A CA 1
ATOM 623 C C . ILE A 1 71 ? 1.905 -8.182 -13.703 1.00 93.25 71 ILE A C 1
ATOM 625 O O . ILE A 1 71 ? 1.413 -7.066 -13.864 1.00 93.25 71 ILE A O 1
ATOM 629 N N . PHE A 1 72 ? 2.788 -8.720 -14.547 1.00 91.56 72 PHE A N 1
ATOM 630 C CA . PHE A 1 72 ? 3.305 -8.028 -15.723 1.00 91.56 72 PHE A CA 1
ATOM 631 C C . PHE A 1 72 ? 2.232 -7.868 -16.807 1.00 91.56 72 PHE A C 1
ATOM 633 O O . PHE A 1 72 ? 2.006 -6.757 -17.276 1.00 91.56 72 PHE A O 1
ATOM 640 N N . ASP A 1 73 ? 1.513 -8.942 -17.148 1.00 94.12 73 ASP A N 1
ATOM 641 C CA . ASP A 1 73 ? 0.409 -8.889 -18.119 1.00 94.12 73 ASP A CA 1
ATOM 642 C C . ASP A 1 73 ? -0.668 -7.882 -17.684 1.00 94.12 73 ASP A C 1
ATOM 644 O O . ASP A 1 73 ? -1.093 -7.033 -18.470 1.00 94.12 73 ASP A O 1
ATOM 648 N N . VAL A 1 74 ? -1.039 -7.895 -16.401 1.00 92.25 74 VAL A N 1
ATOM 649 C CA . VAL A 1 74 ? -2.029 -6.952 -15.872 1.00 92.25 74 VAL A CA 1
ATOM 650 C C . VAL A 1 74 ? -1.520 -5.510 -15.909 1.00 92.25 74 VAL A C 1
ATOM 652 O O . VAL A 1 74 ? -2.304 -4.603 -16.200 1.00 92.25 74 VAL A O 1
ATOM 655 N N . LEU A 1 75 ? -0.231 -5.278 -15.647 1.00 92.38 75 LEU A N 1
ATOM 656 C CA . LEU A 1 75 ? 0.372 -3.949 -15.751 1.00 92.38 75 LEU A CA 1
ATOM 657 C C . LEU A 1 75 ? 0.255 -3.405 -17.181 1.00 92.38 75 LEU A C 1
ATOM 659 O O . LEU A 1 75 ? -0.247 -2.298 -17.365 1.00 92.38 75 LEU A O 1
ATOM 663 N N . ILE A 1 76 ? 0.639 -4.202 -18.182 1.00 94.38 76 ILE A N 1
ATOM 664 C CA . ILE A 1 76 ? 0.586 -3.805 -19.595 1.00 94.38 76 ILE A CA 1
ATOM 665 C C . ILE A 1 76 ? -0.850 -3.509 -20.029 1.00 94.38 76 ILE A C 1
ATOM 667 O O . ILE A 1 76 ? -1.109 -2.451 -20.598 1.00 94.38 76 ILE A O 1
ATOM 671 N N . ARG A 1 77 ? -1.809 -4.383 -19.704 1.00 93.94 77 ARG A N 1
ATOM 672 C CA . ARG A 1 77 ? -3.229 -4.136 -20.012 1.00 93.94 77 ARG A CA 1
ATOM 673 C C . ARG A 1 77 ? -3.729 -2.842 -19.379 1.00 93.94 77 ARG A C 1
ATOM 675 O O . ARG A 1 77 ? -4.431 -2.075 -20.028 1.00 93.94 77 ARG A O 1
ATOM 682 N N . THR A 1 78 ? -3.348 -2.583 -18.130 1.00 90.06 78 THR A N 1
ATOM 683 C CA . THR A 1 78 ? -3.742 -1.356 -17.425 1.00 90.06 78 THR A CA 1
ATOM 684 C C . THR A 1 78 ? -3.169 -0.116 -18.111 1.00 90.06 78 THR A C 1
ATOM 686 O O . THR A 1 78 ? -3.899 0.853 -18.279 1.00 90.06 78 THR A O 1
ATOM 689 N N . MET A 1 79 ? -1.908 -0.155 -18.559 1.00 90.75 79 MET A N 1
ATOM 690 C CA . MET A 1 79 ? -1.279 0.948 -19.300 1.00 90.75 79 MET A CA 1
ATOM 691 C C . MET A 1 79 ? -1.948 1.198 -20.656 1.00 90.75 79 MET A C 1
ATOM 693 O O . MET A 1 79 ? -2.194 2.344 -21.010 1.00 90.75 79 MET A O 1
ATOM 697 N N . VAL A 1 80 ? -2.271 0.138 -21.403 1.00 94.44 80 VAL A N 1
ATOM 698 C CA . VAL A 1 80 ? -2.902 0.244 -22.733 1.00 94.44 80 VAL A CA 1
ATOM 699 C C . VAL A 1 80 ? -4.334 0.775 -22.647 1.00 94.44 80 VAL A C 1
ATOM 701 O O . VAL A 1 80 ? -4.778 1.507 -23.527 1.00 94.44 80 VAL A O 1
ATOM 704 N N . HIS A 1 81 ? -5.069 0.412 -21.596 1.00 91.94 81 HIS A N 1
ATOM 705 C CA . HIS A 1 81 ? -6.444 0.865 -21.376 1.00 91.94 81 HIS A CA 1
ATOM 706 C C . HIS A 1 81 ? -6.545 2.144 -20.537 1.00 91.94 81 HIS A C 1
ATOM 708 O O . HIS A 1 81 ? -7.657 2.564 -20.201 1.00 91.94 81 HIS A O 1
ATOM 714 N N . TYR A 1 82 ? -5.411 2.752 -20.190 1.00 82.06 82 TYR A N 1
ATOM 715 C CA . TYR A 1 82 ? -5.375 4.010 -19.463 1.00 82.06 82 TYR A CA 1
ATOM 716 C C . TYR A 1 82 ? -5.908 5.134 -20.365 1.00 82.06 82 TYR A C 1
ATOM 718 O O . TYR A 1 82 ? -5.415 5.319 -21.477 1.00 82.06 82 TYR A O 1
ATOM 726 N N . LYS A 1 83 ? -6.955 5.829 -19.910 1.00 64.56 83 LYS A N 1
ATOM 727 C CA . LYS A 1 83 ? -7.589 6.948 -20.625 1.00 64.56 83 LYS A CA 1
ATOM 728 C C . LYS A 1 83 ? -7.027 8.282 -20.168 1.00 64.56 83 LYS A C 1
ATOM 730 O O . LYS A 1 83 ? -6.897 8.452 -18.936 1.00 64.56 83 LYS A O 1
#

pLDDT: mean 83.71, std 14.54, range [36.5, 95.0]

InterPro domains:
  IPR024445 ISXO2-like transposase domain [PF12762] (17-63)